Protein AF-A0A0U5BBH6-F1 (afdb_monomer_lite)

Secondary structure (DSSP, 8-state):
------HHHHHHHHHHHHHHHHHTT----HHHHHHHHHHHH-HHHHHHHHHHHHTSHHHHHHHHHHHHHS-TTS-----------

Structure (mmCIF, N/CA/C/O backbone):
data_AF-A0A0U5BBH6-F1
#
_entry.id   AF-A0A0U5BBH6-F1
#
loop_
_atom_site.group_PDB
_atom_site.id
_atom_site.type_symbol
_atom_site.label_atom_id
_atom_site.label_alt_id
_atom_site.label_comp_id
_atom_site.label_asym_id
_atom_site.label_entity_id
_atom_site.label_seq_id
_atom_site.pdbx_PDB_ins_code
_atom_site.Cartn_x
_atom_site.Cartn_y
_atom_site.Cartn_z
_atom_site.occupancy
_atom_site.B_iso_or_equiv
_atom_site.auth_seq_id
_atom_site.auth_comp_id
_atom_site.auth_asym_id
_atom_site.auth_atom_id
_atom_site.pdbx_PDB_model_num
ATOM 1 N N . MET A 1 1 ? 20.704 -8.083 -18.189 1.00 35.22 1 MET A N 1
ATOM 2 C CA . MET A 1 1 ? 19.728 -8.919 -17.459 1.00 35.22 1 MET A CA 1
ATOM 3 C C . MET A 1 1 ? 18.463 -8.101 -17.322 1.00 35.22 1 MET A C 1
ATOM 5 O O . MET A 1 1 ? 18.495 -7.103 -16.619 1.00 35.22 1 MET A O 1
ATOM 9 N N . TYR A 1 2 ? 17.396 -8.450 -18.040 1.00 47.50 2 TYR A N 1
ATOM 10 C CA . TYR A 1 2 ? 16.080 -7.899 -17.729 1.00 47.50 2 TYR A CA 1
ATOM 11 C C . TYR A 1 2 ? 15.618 -8.618 -16.467 1.00 47.50 2 TYR A C 1
ATOM 13 O O . TYR A 1 2 ? 15.445 -9.834 -16.506 1.00 47.50 2 TYR A O 1
ATOM 21 N N . GLN A 1 3 ? 15.504 -7.909 -15.344 1.00 50.81 3 GLN A N 1
ATOM 22 C CA . GLN A 1 3 ? 14.743 -8.448 -14.227 1.00 50.81 3 GLN A CA 1
ATOM 23 C C . GLN A 1 3 ? 13.308 -8.611 -14.731 1.00 50.81 3 GLN A C 1
ATOM 25 O O . GLN A 1 3 ? 12.619 -7.630 -15.018 1.00 50.81 3 GLN A O 1
ATOM 30 N N . THR A 1 4 ? 12.900 -9.857 -14.957 1.00 61.84 4 THR A N 1
ATOM 31 C CA . THR A 1 4 ? 11.491 -10.229 -15.027 1.00 61.84 4 THR A CA 1
ATOM 32 C C . THR A 1 4 ? 10.912 -9.860 -13.677 1.00 61.84 4 THR A C 1
ATOM 34 O O . THR A 1 4 ? 11.184 -10.534 -12.688 1.00 61.84 4 THR A O 1
ATOM 37 N N . ILE A 1 5 ? 10.221 -8.724 -13.630 1.00 67.62 5 ILE A N 1
ATOM 38 C CA . ILE A 1 5 ? 9.480 -8.317 -12.445 1.00 67.62 5 ILE A CA 1
ATOM 39 C C . ILE A 1 5 ? 8.428 -9.390 -12.237 1.00 67.62 5 ILE A C 1
ATOM 41 O O . ILE A 1 5 ? 7.588 -9.625 -13.108 1.00 67.62 5 ILE A O 1
ATOM 45 N N . ASP A 1 6 ? 8.545 -10.083 -11.116 1.00 79.19 6 ASP A N 1
ATOM 46 C CA . ASP A 1 6 ? 7.625 -11.138 -10.755 1.00 79.19 6 ASP A CA 1
ATOM 47 C C . ASP A 1 6 ? 6.355 -10.473 -10.221 1.00 79.19 6 ASP A C 1
ATOM 49 O O . ASP A 1 6 ? 6.299 -10.006 -9.085 1.00 79.19 6 ASP A O 1
ATOM 53 N N . ILE A 1 7 ? 5.370 -10.308 -11.108 1.00 76.56 7 ILE A N 1
ATOM 54 C CA . ILE A 1 7 ? 4.140 -9.563 -10.813 1.00 76.56 7 ILE A CA 1
ATOM 55 C C . ILE A 1 7 ? 3.402 -10.207 -9.638 1.00 76.56 7 ILE A C 1
ATOM 57 O O . ILE A 1 7 ? 2.769 -9.493 -8.864 1.00 76.56 7 ILE A O 1
ATOM 61 N N . ASP A 1 8 ? 3.484 -11.529 -9.483 1.00 79.31 8 ASP A N 1
ATOM 62 C CA . ASP A 1 8 ? 2.871 -12.222 -8.353 1.00 79.31 8 ASP A CA 1
ATOM 63 C C . ASP A 1 8 ? 3.577 -11.866 -7.041 1.00 79.31 8 ASP A C 1
ATOM 65 O O . ASP A 1 8 ? 2.900 -11.449 -6.105 1.00 79.31 8 ASP A O 1
ATOM 69 N N . ALA A 1 9 ? 4.914 -11.856 -7.008 1.00 82.62 9 ALA A N 1
ATOM 70 C CA . ALA A 1 9 ? 5.657 -11.420 -5.822 1.00 82.62 9 ALA A CA 1
ATOM 71 C C . ALA A 1 9 ? 5.386 -9.947 -5.452 1.00 82.62 9 ALA A C 1
ATOM 73 O O . ALA A 1 9 ? 5.258 -9.611 -4.273 1.00 82.62 9 ALA 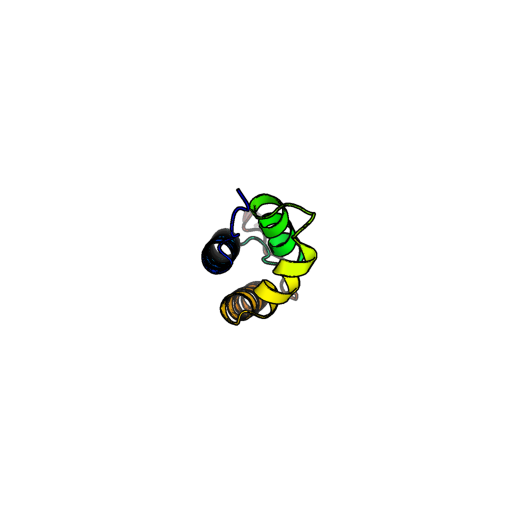A O 1
ATOM 74 N N . VAL A 1 10 ? 5.267 -9.060 -6.450 1.00 82.00 10 VAL A N 1
ATOM 75 C CA . VAL A 1 10 ? 4.893 -7.654 -6.217 1.00 82.00 10 VAL A CA 1
ATOM 76 C C . VAL A 1 10 ? 3.462 -7.569 -5.686 1.00 82.00 10 VAL A C 1
ATOM 78 O O . VAL A 1 10 ? 3.215 -6.864 -4.715 1.00 82.00 10 VAL A O 1
ATOM 81 N N . THR A 1 11 ? 2.524 -8.322 -6.265 1.00 82.62 11 THR A N 1
ATOM 82 C CA . THR A 1 11 ? 1.123 -8.343 -5.812 1.00 82.62 11 THR A CA 1
ATOM 83 C C . THR A 1 11 ? 1.017 -8.825 -4.363 1.00 82.62 11 THR A C 1
ATOM 85 O O . THR A 1 11 ? 0.296 -8.211 -3.580 1.00 82.62 11 THR A O 1
ATOM 88 N N . GLU A 1 12 ? 1.750 -9.876 -3.984 1.00 84.62 12 GLU A N 1
ATOM 89 C CA . GLU A 1 12 ? 1.784 -10.385 -2.607 1.00 84.62 12 GLU A CA 1
ATOM 90 C C . GLU A 1 12 ? 2.320 -9.340 -1.626 1.00 84.62 12 GLU A C 1
ATOM 92 O O . GLU A 1 12 ? 1.698 -9.100 -0.595 1.00 84.62 12 GLU A O 1
ATOM 97 N N . LYS A 1 13 ? 3.422 -8.658 -1.960 1.00 84.69 13 LYS A N 1
ATOM 98 C CA . LYS A 1 13 ? 3.966 -7.581 -1.119 1.00 84.69 13 LYS A CA 1
ATOM 99 C C . LYS A 1 13 ? 3.015 -6.402 -0.970 1.00 84.69 13 LYS A C 1
ATOM 101 O O . LYS A 1 13 ? 2.878 -5.863 0.126 1.00 84.69 13 LYS A O 1
ATOM 106 N N . VAL A 1 14 ? 2.379 -5.987 -2.065 1.00 83.44 14 VAL A N 1
ATOM 107 C CA . VAL A 1 14 ? 1.391 -4.904 -2.039 1.00 83.44 14 VAL A CA 1
ATOM 108 C C . VAL A 1 14 ? 0.234 -5.311 -1.129 1.00 83.44 14 VAL A C 1
ATOM 110 O O . VAL A 1 14 ? -0.118 -4.551 -0.234 1.00 83.44 14 VAL A O 1
ATOM 113 N N . ALA A 1 15 ? -0.304 -6.522 -1.285 1.00 83.06 15 ALA A N 1
ATOM 114 C CA . ALA A 1 15 ? -1.376 -7.029 -0.434 1.00 83.06 15 ALA A CA 1
ATOM 115 C C . ALA A 1 15 ? -0.962 -7.107 1.049 1.00 83.06 15 ALA A C 1
ATOM 117 O O . ALA A 1 15 ? -1.709 -6.637 1.905 1.00 83.06 15 ALA A O 1
ATOM 118 N N . ASP A 1 16 ? 0.233 -7.622 1.359 1.00 86.06 16 ASP A N 1
ATOM 119 C CA . ASP A 1 16 ? 0.779 -7.685 2.726 1.00 86.06 16 ASP A CA 1
ATOM 120 C C . ASP A 1 16 ? 0.908 -6.288 3.349 1.00 86.06 16 ASP A C 1
ATOM 122 O O . ASP A 1 16 ? 0.491 -6.054 4.483 1.00 86.06 16 ASP A O 1
ATOM 126 N N . PHE A 1 17 ? 1.380 -5.314 2.571 1.00 84.62 17 PHE A N 1
ATOM 127 C CA . PHE A 1 17 ? 1.472 -3.924 2.998 1.00 84.62 17 PHE A CA 1
ATOM 128 C C . PHE A 1 17 ? 0.101 -3.295 3.268 1.00 84.62 17 PHE A C 1
ATOM 130 O O . PHE A 1 17 ? -0.069 -2.607 4.279 1.00 84.62 17 PHE A O 1
ATOM 137 N N . LEU A 1 18 ? -0.885 -3.517 2.392 1.00 81.81 18 LEU A N 1
ATOM 138 C CA . LEU A 1 18 ? -2.249 -3.025 2.603 1.00 81.81 18 LEU A CA 1
ATOM 139 C C . LEU A 1 18 ? -2.879 -3.670 3.849 1.00 81.81 18 LEU A C 1
ATOM 141 O O . LEU A 1 18 ? -3.448 -2.957 4.675 1.00 81.81 18 LEU A O 1
ATOM 145 N N . MET A 1 19 ? -2.703 -4.981 4.038 1.00 81.88 19 MET A N 1
ATOM 146 C CA . MET A 1 19 ? -3.158 -5.700 5.233 1.00 81.88 19 MET A CA 1
ATOM 147 C C . MET A 1 19 ? -2.482 -5.181 6.508 1.00 81.88 19 MET A C 1
ATOM 149 O O . MET A 1 19 ? -3.153 -4.938 7.509 1.00 81.88 19 MET A O 1
ATOM 153 N N . GLN A 1 20 ? -1.171 -4.928 6.478 1.00 83.94 20 GLN A N 1
ATOM 154 C CA . GLN A 1 20 ? -0.444 -4.356 7.613 1.00 83.94 20 GLN A CA 1
ATOM 155 C C . GLN A 1 20 ? -0.945 -2.948 7.956 1.00 83.94 20 GLN A C 1
ATOM 157 O O . GLN A 1 20 ? -1.082 -2.604 9.129 1.00 83.94 20 GLN A O 1
ATOM 162 N N . ARG A 1 21 ? -1.251 -2.116 6.953 1.00 81.12 21 ARG A N 1
ATOM 163 C CA . ARG A 1 21 ? -1.863 -0.799 7.191 1.00 81.12 21 ARG A CA 1
ATOM 164 C C . ARG A 1 21 ? -3.237 -0.923 7.830 1.00 81.12 21 ARG A C 1
ATOM 166 O O . ARG A 1 21 ? -3.521 -0.181 8.765 1.00 81.12 21 ARG A O 1
ATOM 173 N N . GLN A 1 22 ? -4.048 -1.861 7.356 1.00 76.62 22 GLN A N 1
ATOM 174 C CA . GLN A 1 22 ? -5.360 -2.129 7.923 1.00 76.62 22 GLN A CA 1
ATOM 175 C C . GLN A 1 22 ? -5.263 -2.570 9.393 1.00 76.62 22 GLN A C 1
ATOM 177 O O . GLN A 1 22 ? -5.997 -2.043 10.227 1.00 76.62 22 GLN A O 1
ATOM 182 N N . ASP A 1 23 ? -4.327 -3.464 9.729 1.00 80.75 23 ASP A N 1
ATOM 183 C CA . ASP A 1 23 ? -4.079 -3.919 11.108 1.00 80.75 23 ASP A CA 1
ATOM 184 C C . ASP A 1 23 ? -3.638 -2.765 12.027 1.00 80.75 23 ASP A C 1
ATOM 186 O O . ASP A 1 23 ? -4.101 -2.629 13.160 1.00 80.75 23 ASP A O 1
ATOM 190 N N . LEU A 1 24 ? -2.827 -1.846 11.495 1.00 79.88 24 LEU A N 1
ATOM 191 C CA . LEU A 1 24 ? -2.416 -0.616 12.178 1.00 79.88 24 LEU A CA 1
ATOM 192 C C . LEU A 1 24 ? -3.528 0.447 12.270 1.00 79.88 24 LEU A C 1
ATOM 194 O O . LEU A 1 24 ? -3.297 1.518 12.838 1.00 79.88 24 LEU A O 1
ATOM 198 N N . GLY A 1 25 ? -4.713 0.195 11.705 1.00 74.56 25 GLY A N 1
ATOM 199 C CA . GLY A 1 25 ? -5.802 1.170 11.628 1.00 74.56 25 GLY A CA 1
ATOM 200 C C . GLY A 1 25 ? -5.447 2.395 10.782 1.00 74.56 25 GLY A C 1
ATOM 201 O O . GLY A 1 25 ? -5.958 3.488 11.026 1.00 74.56 25 GLY A O 1
ATOM 202 N N . LEU A 1 26 ? -4.532 2.242 9.824 1.00 77.06 26 LEU A N 1
ATOM 203 C CA . LEU A 1 26 ? -4.181 3.269 8.852 1.00 77.06 26 LEU A CA 1
ATOM 204 C C . LEU A 1 26 ? -5.092 3.151 7.625 1.00 77.06 26 LEU A C 1
ATOM 206 O O . LEU A 1 26 ? -5.446 2.041 7.227 1.00 77.06 26 LEU A O 1
ATOM 210 N N . PRO A 1 27 ? -5.442 4.279 6.985 1.00 70.31 27 PRO A N 1
ATOM 211 C CA . PRO A 1 27 ? -6.235 4.245 5.769 1.00 70.31 27 PRO A CA 1
ATOM 212 C C . PRO A 1 27 ? -5.466 3.512 4.665 1.00 70.31 27 PRO A C 1
ATOM 214 O O . PRO A 1 27 ? -4.304 3.821 4.375 1.00 70.31 27 PRO A O 1
ATOM 217 N N . VAL A 1 28 ? -6.141 2.535 4.067 1.00 77.25 28 VAL A N 1
ATOM 218 C CA . VAL A 1 28 ? -5.702 1.828 2.867 1.00 77.25 28 VAL A CA 1
ATOM 219 C C . VAL A 1 28 ? -6.405 2.500 1.699 1.00 77.25 28 VAL A C 1
ATOM 221 O O . VAL A 1 28 ? -7.620 2.402 1.554 1.00 77.25 28 VAL A O 1
ATOM 224 N N . ASN A 1 29 ? -5.652 3.263 0.920 1.00 76.69 29 ASN A N 1
ATOM 225 C CA . ASN A 1 29 ? -6.165 4.022 -0.208 1.00 76.69 29 ASN A CA 1
ATOM 226 C C . ASN A 1 29 ? -5.281 3.828 -1.439 1.00 76.69 29 ASN A C 1
ATOM 228 O O . ASN A 1 29 ? -4.190 3.262 -1.377 1.00 76.69 29 ASN A O 1
ATOM 232 N N . GLU A 1 30 ? -5.787 4.336 -2.553 1.00 77.50 30 GLU A N 1
ATOM 233 C CA . GLU A 1 30 ? -5.153 4.283 -3.862 1.00 77.50 30 GLU A CA 1
ATOM 234 C C . GLU A 1 30 ? -3.710 4.824 -3.844 1.00 77.50 30 GLU A C 1
ATOM 236 O O . GLU A 1 30 ? -2.777 4.179 -4.317 1.00 77.50 30 GLU A O 1
ATOM 241 N N . GLU A 1 31 ? -3.500 5.934 -3.135 1.00 80.56 31 GLU A N 1
ATOM 242 C CA . GLU A 1 31 ? -2.186 6.553 -2.937 1.00 80.56 31 GLU A CA 1
ATOM 243 C C . GLU A 1 31 ? -1.202 5.637 -2.181 1.00 80.56 31 GLU A C 1
ATOM 245 O O . GLU A 1 31 ? -0.013 5.582 -2.500 1.00 80.56 31 GLU A O 1
ATOM 250 N N . ALA A 1 32 ? -1.675 4.877 -1.184 1.00 81.44 32 ALA A N 1
ATOM 251 C CA . ALA A 1 32 ? -0.832 3.926 -0.463 1.00 81.44 32 ALA A CA 1
ATOM 252 C C . ALA A 1 32 ? -0.376 2.773 -1.363 1.00 81.44 32 ALA A C 1
ATOM 254 O O . ALA A 1 32 ? 0.762 2.322 -1.217 1.00 81.44 32 ALA A O 1
ATOM 255 N N . LEU A 1 33 ? -1.242 2.329 -2.280 1.00 81.19 33 LEU A N 1
ATOM 256 C CA . LEU A 1 33 ? -0.938 1.304 -3.272 1.00 81.19 33 LEU A CA 1
ATOM 257 C C . LEU A 1 33 ? 0.080 1.812 -4.302 1.00 81.19 33 LEU A C 1
ATOM 259 O O . LEU A 1 33 ? 1.105 1.167 -4.506 1.00 81.19 33 LEU A O 1
ATOM 263 N N . GLU A 1 34 ? -0.149 2.988 -4.886 1.00 84.00 34 GLU A N 1
ATOM 264 C CA . GLU A 1 34 ? 0.779 3.612 -5.839 1.00 84.00 34 GLU A CA 1
ATOM 265 C C . GLU A 1 34 ? 2.171 3.809 -5.223 1.00 84.00 34 GLU A C 1
ATOM 267 O O . GLU A 1 34 ? 3.192 3.538 -5.860 1.00 84.00 34 GLU A O 1
ATOM 272 N N . ARG A 1 35 ? 2.233 4.205 -3.946 1.00 83.44 35 ARG A N 1
ATOM 273 C CA . ARG A 1 35 ? 3.502 4.431 -3.249 1.00 83.44 35 ARG A CA 1
ATOM 274 C C . ARG A 1 35 ? 4.311 3.151 -3.054 1.00 83.44 35 ARG A C 1
ATOM 276 O O . ARG A 1 35 ? 5.518 3.177 -3.277 1.00 83.44 35 ARG A O 1
ATOM 283 N N . ILE A 1 36 ? 3.680 2.051 -2.628 1.00 84.31 36 ILE A N 1
ATOM 284 C CA . ILE A 1 36 ? 4.387 0.769 -2.450 1.00 84.31 36 ILE A CA 1
ATOM 285 C C . ILE A 1 36 ? 4.780 0.159 -3.799 1.00 84.31 36 ILE A C 1
ATOM 287 O O . ILE A 1 36 ? 5.876 -0.372 -3.936 1.00 84.31 36 ILE A O 1
ATOM 291 N N . LEU A 1 37 ? 3.932 0.307 -4.819 1.00 83.38 37 LEU A N 1
ATOM 292 C CA . LEU A 1 37 ? 4.259 -0.073 -6.189 1.00 83.38 37 LEU A CA 1
ATOM 293 C C . LEU A 1 37 ? 5.472 0.717 -6.699 1.00 83.38 37 LEU A C 1
ATOM 295 O O . LEU A 1 37 ? 6.412 0.123 -7.213 1.00 83.38 37 LEU A O 1
ATOM 299 N N . THR A 1 38 ? 5.498 2.037 -6.506 1.00 85.69 38 THR A N 1
ATOM 300 C CA . THR A 1 38 ? 6.624 2.889 -6.921 1.00 85.69 38 THR A CA 1
ATOM 301 C C . THR A 1 38 ? 7.928 2.480 -6.233 1.00 85.69 38 THR A C 1
ATOM 303 O O . THR A 1 38 ? 8.972 2.465 -6.881 1.00 85.69 38 THR A O 1
ATOM 306 N N . ASP A 1 39 ? 7.875 2.136 -4.945 1.00 84.00 39 ASP A N 1
ATOM 307 C CA . ASP A 1 39 ? 9.039 1.688 -4.168 1.00 84.00 39 ASP A CA 1
ATOM 308 C C . ASP A 1 39 ? 9.578 0.330 -4.659 1.00 84.00 39 ASP A C 1
ATOM 310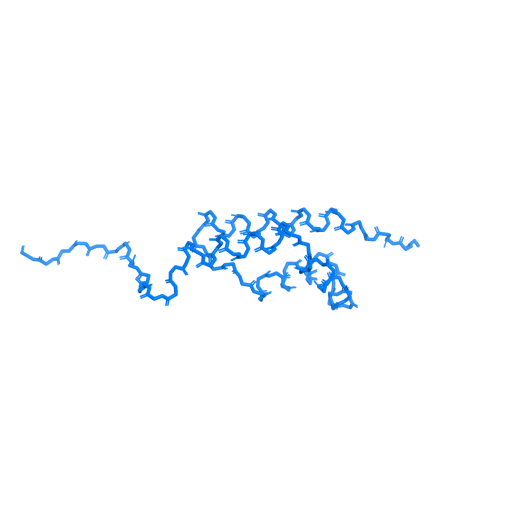 O O . ASP A 1 39 ? 10.789 0.141 -4.764 1.00 84.00 39 ASP A O 1
ATOM 314 N N . GLU A 1 40 ? 8.688 -0.592 -5.040 1.00 80.62 40 GLU A N 1
ATOM 315 C CA . GLU A 1 40 ? 9.057 -1.948 -5.468 1.00 80.62 40 GLU A CA 1
ATOM 316 C C . GLU A 1 40 ? 9.469 -2.050 -6.944 1.00 80.62 40 GLU A C 1
ATOM 318 O O . GLU A 1 40 ? 10.429 -2.751 -7.272 1.00 80.62 40 GLU A O 1
ATOM 323 N N . VAL A 1 41 ? 8.745 -1.391 -7.854 1.00 79.75 41 VAL A N 1
ATOM 324 C CA . VAL A 1 41 ? 8.941 -1.540 -9.310 1.00 79.75 41 VAL A CA 1
ATOM 325 C C . VAL A 1 41 ? 9.561 -0.315 -9.979 1.00 79.75 41 VAL A C 1
ATOM 327 O O . VAL A 1 41 ? 9.988 -0.399 -11.134 1.00 79.75 41 VAL A O 1
ATOM 330 N N . GLY A 1 42 ? 9.656 0.801 -9.254 1.00 80.44 42 GLY A N 1
ATOM 331 C CA . GLY A 1 42 ? 10.090 2.092 -9.777 1.00 80.44 42 GLY A CA 1
ATOM 332 C C . GLY A 1 42 ? 8.977 2.833 -10.524 1.00 80.44 42 GLY A C 1
ATOM 333 O O . GLY A 1 42 ? 8.112 2.224 -11.155 1.00 80.44 42 GLY A O 1
ATOM 334 N N . ALA A 1 43 ? 9.035 4.168 -10.493 1.00 79.75 43 ALA A N 1
ATOM 335 C CA . ALA A 1 43 ? 8.044 5.043 -11.128 1.00 79.75 43 ALA A CA 1
ATOM 336 C C . ALA A 1 43 ? 7.844 4.743 -12.627 1.00 79.75 43 ALA A C 1
ATOM 338 O O . ALA A 1 43 ? 6.722 4.775 -13.113 1.00 79.75 43 ALA A O 1
ATOM 339 N N . ASP A 1 44 ? 8.906 4.363 -13.348 1.00 79.62 44 ASP A N 1
ATOM 340 C CA . ASP A 1 44 ? 8.846 4.051 -14.785 1.00 79.62 44 ASP A CA 1
ATOM 341 C C . ASP A 1 44 ? 7.943 2.859 -15.143 1.00 79.62 44 ASP A C 1
ATOM 343 O O . ASP A 1 44 ? 7.507 2.743 -16.287 1.00 79.62 44 ASP A O 1
ATOM 347 N N . ARG A 1 45 ? 7.692 1.941 -14.202 1.00 77.19 45 ARG A N 1
ATOM 348 C CA . ARG A 1 45 ? 6.839 0.759 -14.422 1.00 77.19 45 ARG A CA 1
ATOM 349 C C . ARG A 1 45 ? 5.601 0.740 -13.545 1.00 77.19 45 ARG A C 1
ATOM 351 O O . ARG A 1 45 ? 4.840 -0.227 -13.608 1.00 77.19 45 ARG A O 1
ATOM 358 N N . VAL A 1 46 ? 5.415 1.787 -12.741 1.00 82.88 46 VAL A N 1
ATOM 359 C CA . VAL A 1 46 ? 4.293 1.877 -11.821 1.00 82.88 46 VAL A CA 1
ATOM 360 C C . VAL A 1 46 ? 2.996 1.917 -12.606 1.00 82.88 46 VAL A C 1
ATOM 362 O O . VAL A 1 46 ? 2.196 1.026 -12.400 1.00 82.88 46 VAL A O 1
ATOM 365 N N . ASP A 1 47 ? 2.844 2.811 -13.586 1.00 81.25 47 ASP A N 1
ATOM 366 C CA .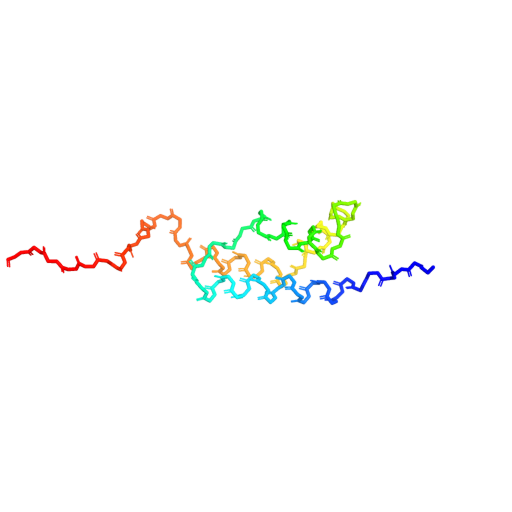 ASP A 1 47 ? 1.621 2.945 -14.388 1.00 81.25 47 ASP A CA 1
ATOM 367 C C . ASP A 1 47 ? 1.191 1.625 -15.045 1.00 81.25 47 ASP A C 1
ATOM 369 O O . ASP A 1 47 ? 0.029 1.233 -14.980 1.00 81.25 47 ASP A O 1
ATOM 373 N N . GLU A 1 48 ? 2.137 0.890 -15.640 1.00 80.62 48 GLU A N 1
ATOM 374 C CA . GLU A 1 48 ? 1.830 -0.366 -16.338 1.00 80.62 48 GLU A CA 1
ATOM 375 C C . GLU A 1 48 ? 1.378 -1.470 -15.370 1.00 80.62 48 GLU A C 1
ATOM 377 O O . GLU A 1 48 ? 0.473 -2.256 -15.667 1.00 80.62 48 GLU A O 1
ATOM 382 N N . LEU A 1 49 ? 2.030 -1.559 -14.210 1.00 81.75 49 LEU A N 1
ATOM 383 C CA . LEU A 1 49 ? 1.732 -2.585 -13.214 1.00 81.75 49 LEU A CA 1
ATOM 384 C C . LEU A 1 49 ? 0.583 -2.187 -12.299 1.00 81.75 49 LEU A C 1
ATOM 386 O O . LEU A 1 49 ? -0.103 -3.066 -11.786 1.00 81.75 49 LEU A O 1
ATOM 390 N N . TYR A 1 50 ? 0.345 -0.895 -12.137 1.00 83.38 50 TYR A N 1
ATOM 391 C CA . TYR A 1 50 ? -0.691 -0.325 -11.305 1.00 83.38 50 TYR A CA 1
ATOM 392 C C . TYR A 1 50 ? -2.062 -0.805 -11.765 1.00 83.38 50 TYR A C 1
ATOM 394 O O . TYR A 1 50 ? -2.741 -1.470 -10.992 1.00 83.38 50 TYR A O 1
ATOM 402 N N . ASP A 1 51 ? -2.416 -0.614 -13.039 1.00 83.69 51 ASP A N 1
ATOM 403 C CA . ASP A 1 51 ? -3.691 -1.090 -13.597 1.00 83.69 51 ASP A CA 1
ATOM 404 C C . ASP A 1 51 ? -3.865 -2.606 -13.412 1.00 83.69 51 ASP A C 1
ATOM 406 O O . ASP A 1 51 ? -4.929 -3.115 -13.048 1.00 83.69 51 ASP A O 1
ATOM 410 N N . ARG A 1 52 ? -2.778 -3.358 -13.615 1.00 83.50 52 ARG A N 1
ATOM 411 C CA . ARG A 1 52 ? -2.794 -4.819 -13.539 1.00 83.50 52 ARG A CA 1
ATOM 412 C C . ARG A 1 52 ? -2.915 -5.343 -12.110 1.00 83.50 52 ARG A C 1
ATOM 414 O O . ARG A 1 52 ? -3.537 -6.386 -11.910 1.00 83.50 52 ARG A O 1
ATOM 421 N N . ILE A 1 53 ? -2.303 -4.666 -11.141 1.00 82.38 53 ILE A N 1
ATOM 422 C CA . ILE A 1 53 ? -2.377 -5.008 -9.718 1.00 82.38 53 ILE A CA 1
ATOM 423 C C . ILE A 1 53 ? -3.698 -4.511 -9.126 1.00 82.38 53 ILE A C 1
ATOM 425 O O . ILE A 1 53 ? -4.338 -5.253 -8.389 1.00 82.38 53 ILE A O 1
ATOM 429 N N . TRP A 1 54 ? -4.166 -3.328 -9.516 1.00 80.88 54 TRP A N 1
ATOM 430 C CA . TRP A 1 54 ? -5.458 -2.771 -9.117 1.00 80.88 54 TRP A CA 1
ATOM 431 C C . TRP A 1 54 ? -6.638 -3.646 -9.544 1.00 80.88 54 TRP A C 1
ATOM 433 O O . TRP A 1 54 ? -7.581 -3.850 -8.783 1.00 80.88 54 TRP A O 1
ATOM 443 N N . ALA A 1 55 ? -6.571 -4.223 -10.745 1.00 81.88 55 ALA A N 1
ATOM 444 C CA . ALA A 1 55 ? -7.585 -5.149 -11.238 1.00 81.88 55 ALA A CA 1
ATOM 445 C C . ALA A 1 55 ? -7.556 -6.528 -10.547 1.00 81.88 55 ALA A C 1
ATOM 447 O O . ALA A 1 55 ? -8.406 -7.375 -10.838 1.00 81.88 55 ALA A O 1
ATOM 448 N N . ARG A 1 56 ? -6.583 -6.808 -9.663 1.00 82.06 56 ARG A N 1
ATOM 449 C CA . ARG A 1 56 ? -6.533 -8.085 -8.941 1.00 82.06 56 ARG A CA 1
ATOM 450 C C . ARG A 1 56 ? -7.615 -8.103 -7.853 1.00 82.06 56 ARG A C 1
ATOM 452 O O . ARG A 1 56 ? -7.672 -7.176 -7.045 1.00 82.06 56 ARG A O 1
ATOM 459 N N . PRO A 1 57 ? -8.387 -9.199 -7.738 1.00 78.06 57 PRO A N 1
ATOM 460 C CA . PRO A 1 57 ? -9.458 -9.302 -6.749 1.00 78.06 57 PRO A CA 1
ATOM 461 C C . PRO A 1 57 ? -8.939 -9.132 -5.317 1.00 78.06 57 PRO A C 1
ATOM 463 O O . PRO A 1 57 ? -9.528 -8.385 -4.559 1.00 78.06 57 PRO A O 1
ATOM 466 N N . VAL A 1 58 ? -7.767 -9.688 -4.977 1.00 79.31 58 VAL A N 1
ATOM 467 C CA . VAL A 1 58 ? -7.174 -9.552 -3.630 1.00 79.31 58 VAL A CA 1
ATOM 468 C C . VAL A 1 58 ? -6.955 -8.097 -3.197 1.00 79.31 58 VAL A C 1
ATOM 470 O O . VAL A 1 58 ? -7.128 -7.767 -2.027 1.00 79.31 58 VAL A O 1
ATOM 473 N N . ILE A 1 59 ? -6.597 -7.216 -4.132 1.00 79.88 59 ILE A N 1
ATOM 474 C CA . ILE A 1 59 ? -6.384 -5.794 -3.856 1.00 79.88 59 ILE A CA 1
ATOM 475 C C . ILE A 1 59 ? -7.726 -5.087 -3.684 1.00 79.88 59 ILE A C 1
ATOM 477 O O . ILE A 1 59 ? -7.888 -4.327 -2.731 1.00 79.88 59 ILE A O 1
ATOM 481 N N . GLN A 1 60 ? -8.697 -5.381 -4.553 1.00 79.81 60 GLN A N 1
ATOM 482 C CA . GLN A 1 60 ? -10.046 -4.826 -4.442 1.00 79.81 60 GLN A CA 1
ATOM 483 C C . GLN A 1 60 ? -10.747 -5.271 -3.158 1.00 79.81 60 GLN A C 1
ATOM 485 O O . GLN A 1 60 ? -11.272 -4.420 -2.451 1.00 79.81 60 GLN A O 1
ATOM 490 N N . ASP A 1 61 ? -10.674 -6.557 -2.804 1.00 79.75 61 ASP A N 1
ATOM 491 C CA . ASP A 1 61 ? -11.183 -7.094 -1.540 1.00 79.75 61 ASP A CA 1
ATOM 492 C C . ASP A 1 61 ? -10.531 -6.383 -0.347 1.00 79.75 61 ASP A C 1
ATOM 494 O O . ASP A 1 61 ? -11.217 -5.945 0.571 1.00 79.75 61 ASP A O 1
ATOM 498 N N . THR A 1 62 ? -9.207 -6.194 -0.364 1.00 74.69 62 THR A N 1
ATOM 499 C CA . THR A 1 62 ? -8.507 -5.513 0.740 1.00 74.69 62 THR A CA 1
ATOM 500 C C . THR A 1 62 ? -8.931 -4.045 0.860 1.00 74.69 62 THR A C 1
ATOM 502 O O . THR A 1 62 ? -9.123 -3.551 1.969 1.00 74.69 62 THR A O 1
ATOM 505 N N . LEU A 1 63 ? -9.120 -3.345 -0.261 1.00 72.44 63 LEU A N 1
ATOM 506 C CA . LEU A 1 63 ? -9.601 -1.960 -0.284 1.00 72.44 63 LEU A CA 1
ATOM 507 C C . LEU A 1 63 ? -11.066 -1.844 0.141 1.00 72.44 63 LEU A C 1
ATOM 509 O O . LEU A 1 63 ? -11.408 -0.925 0.879 1.00 72.44 63 LEU A O 1
ATOM 513 N N . GLU A 1 64 ? -11.925 -2.769 -0.285 1.00 73.94 64 GLU A N 1
ATOM 514 C CA . GLU A 1 64 ? -13.336 -2.807 0.096 1.00 73.94 64 GLU A CA 1
ATOM 515 C C . GLU A 1 64 ? -13.483 -3.099 1.592 1.00 73.94 64 GLU A C 1
ATOM 517 O O . GLU A 1 64 ? -14.185 -2.376 2.298 1.00 73.94 64 GLU A O 1
ATOM 522 N N . VAL A 1 65 ? -12.750 -4.085 2.115 1.00 70.38 65 VAL A N 1
ATOM 523 C CA . VAL A 1 65 ? -12.722 -4.382 3.551 1.00 70.38 65 VAL A CA 1
ATOM 524 C C . VAL A 1 65 ? -12.155 -3.192 4.326 1.00 70.38 65 VAL A C 1
ATOM 526 O O . VAL A 1 65 ? -12.724 -2.804 5.348 1.00 70.38 65 VAL A O 1
ATOM 529 N N . ALA A 1 66 ? -11.084 -2.561 3.840 1.00 66.31 66 ALA A N 1
ATOM 530 C CA . ALA A 1 66 ? -10.538 -1.366 4.467 1.00 66.31 66 ALA A CA 1
ATOM 531 C C . ALA A 1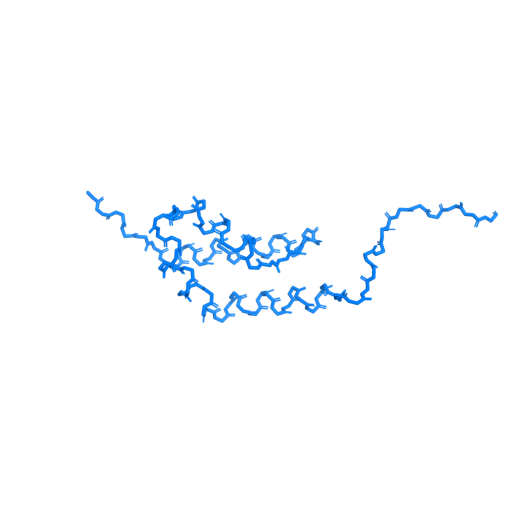 66 ? -11.549 -0.208 4.477 1.00 66.31 66 ALA A C 1
ATOM 533 O O . ALA A 1 66 ? -11.721 0.430 5.516 1.00 66.31 66 ALA A O 1
ATOM 534 N N . ALA A 1 67 ? -12.275 0.016 3.380 1.00 64.38 67 ALA A N 1
ATOM 535 C CA . ALA A 1 67 ? -13.343 1.008 3.287 1.00 64.38 67 ALA A CA 1
ATOM 536 C C . ALA A 1 67 ? -14.537 0.679 4.199 1.00 64.38 67 ALA A C 1
ATOM 538 O O . ALA A 1 67 ? -15.157 1.585 4.742 1.00 64.38 67 ALA A O 1
ATOM 539 N N . MET A 1 68 ? -14.843 -0.600 4.429 1.00 61.06 68 MET A N 1
ATOM 540 C CA . MET A 1 68 ? -15.856 -1.014 5.407 1.00 61.06 68 MET A CA 1
ATOM 541 C C . MET A 1 68 ? -15.381 -0.834 6.856 1.00 61.06 68 MET A C 1
ATOM 543 O O . MET A 1 68 ? -16.191 -0.555 7.738 1.00 61.06 68 MET A O 1
ATOM 547 N N . THR A 1 69 ? -14.079 -0.986 7.127 1.00 56.62 69 THR A N 1
ATOM 548 C CA . THR A 1 69 ? -13.507 -0.727 8.462 1.00 56.62 69 THR A CA 1
ATOM 549 C C . THR A 1 69 ? -13.334 0.762 8.758 1.00 56.62 69 THR A C 1
ATOM 551 O O . THR A 1 69 ? -13.489 1.185 9.905 1.00 56.62 69 THR A O 1
ATOM 554 N N . PHE A 1 70 ? -13.062 1.564 7.731 1.00 51.19 70 PHE A N 1
ATOM 555 C CA . PHE A 1 70 ? -13.082 3.017 7.779 1.00 51.19 70 PHE A CA 1
ATOM 556 C C . PHE A 1 70 ? -14.458 3.509 7.333 1.00 51.19 70 PHE A C 1
ATOM 558 O O . PHE A 1 70 ? -14.629 3.979 6.214 1.00 51.19 70 PHE A O 1
ATOM 565 N N . ASP A 1 71 ? -15.434 3.436 8.242 1.00 47.66 71 ASP A N 1
ATOM 566 C CA . ASP A 1 71 ? -16.648 4.258 8.183 1.00 47.66 71 ASP A CA 1
ATOM 567 C C . ASP A 1 71 ? -16.217 5.715 7.886 1.00 47.66 71 ASP A C 1
ATOM 569 O O . ASP A 1 71 ? -15.812 6.450 8.789 1.00 47.66 71 ASP A O 1
ATOM 573 N N . LEU A 1 72 ? -16.273 6.143 6.620 1.00 47.62 72 LEU A N 1
ATOM 574 C CA . LEU A 1 72 ? -15.962 7.517 6.193 1.00 47.62 72 LEU A CA 1
ATOM 575 C C . LEU A 1 72 ? -16.911 8.549 6.837 1.00 47.62 72 LEU A C 1
ATOM 577 O O . LEU A 1 72 ? -16.663 9.749 6.752 1.00 47.62 72 LEU A O 1
ATOM 581 N N . ASP A 1 73 ? -17.963 8.076 7.512 1.00 44.12 73 ASP A N 1
ATOM 582 C CA . ASP A 1 73 ? -18.949 8.872 8.240 1.00 44.12 73 ASP A CA 1
ATOM 583 C C . ASP A 1 73 ? -18.753 8.862 9.770 1.00 44.12 73 ASP A C 1
ATOM 585 O O . ASP A 1 73 ? -19.395 9.634 10.484 1.00 44.12 73 ASP A O 1
ATOM 589 N N . LYS A 1 74 ? -17.842 8.041 10.320 1.00 42.53 74 LYS A N 1
ATOM 590 C CA . LYS A 1 74 ? -17.518 8.127 11.749 1.00 42.53 74 LYS A CA 1
ATOM 591 C C . LYS A 1 74 ? -16.284 8.992 11.952 1.00 42.53 74 LYS A C 1
ATOM 593 O O . LYS A 1 74 ? -15.203 8.625 11.491 1.00 42.53 74 LYS A O 1
ATOM 598 N N . PRO A 1 75 ? -16.386 10.110 12.702 1.00 41.75 75 PRO A N 1
ATOM 599 C CA . PRO A 1 75 ? -15.189 10.800 13.145 1.00 41.75 75 PRO A CA 1
ATOM 600 C C . PRO A 1 75 ? -14.343 9.776 13.894 1.00 41.75 75 PRO A C 1
ATOM 602 O O . PRO A 1 75 ? -14.841 9.144 14.828 1.00 41.75 75 PRO A O 1
ATOM 605 N N . VAL A 1 76 ? -13.092 9.600 13.457 1.00 45.16 76 VAL A N 1
ATOM 606 C CA . VAL A 1 76 ? -12.069 8.821 14.158 1.00 45.16 76 VAL A CA 1
ATOM 607 C C . VAL A 1 76 ? -12.149 9.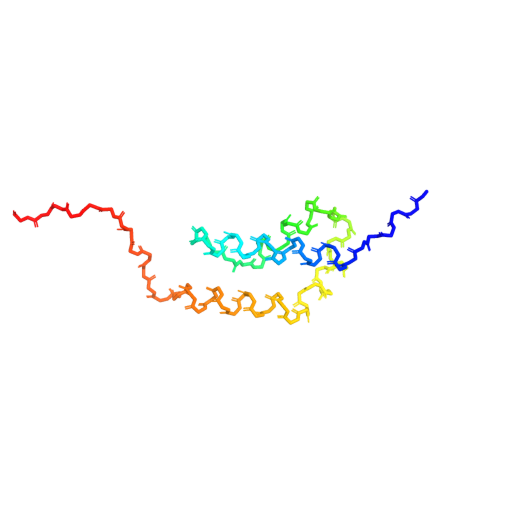217 15.624 1.00 45.16 76 VAL A C 1
ATOM 609 O O . VAL A 1 76 ? -11.718 10.307 16.014 1.00 45.16 76 VAL A O 1
ATOM 612 N N . VAL A 1 77 ? -12.776 8.368 16.438 1.00 44.03 77 VAL A N 1
ATOM 613 C CA . VAL A 1 77 ? -12.860 8.602 17.868 1.00 44.03 77 VAL A CA 1
ATOM 614 C C . VAL A 1 77 ? -11.441 8.381 18.342 1.00 44.03 77 VAL A C 1
ATOM 616 O O . VAL A 1 77 ? -10.996 7.250 18.516 1.00 44.03 77 VAL A O 1
ATOM 619 N N . ARG A 1 78 ? -10.698 9.481 18.485 1.00 39.16 78 ARG A N 1
ATOM 620 C CA . ARG A 1 78 ? -9.452 9.505 19.236 1.00 39.16 78 ARG A CA 1
ATOM 621 C C . ARG A 1 78 ? -9.757 8.850 20.578 1.00 39.16 78 ARG A C 1
ATOM 623 O O . ARG A 1 78 ? -10.383 9.463 21.442 1.00 39.16 78 ARG A O 1
ATOM 630 N N . CYS A 1 79 ? -9.312 7.610 20.754 1.00 43.50 79 CYS A N 1
ATOM 631 C CA . CYS A 1 79 ? -9.122 7.002 22.060 1.00 43.50 79 CYS A CA 1
ATOM 632 C C . CYS A 1 79 ? -8.064 7.835 22.793 1.00 43.50 79 CYS A C 1
ATOM 634 O O . CYS A 1 79 ? -6.875 7.546 22.765 1.00 43.50 79 CYS A O 1
ATOM 636 N N . GLY A 1 80 ? -8.511 8.936 23.386 1.00 41.25 80 GLY A N 1
ATOM 637 C CA . GLY A 1 80 ? -7.690 9.911 24.076 1.00 41.25 80 GLY A CA 1
ATOM 638 C C . GLY A 1 80 ? -8.497 10.542 25.197 1.00 41.25 80 GLY A C 1
ATOM 639 O O . GLY A 1 80 ? -9.112 11.580 25.006 1.00 41.25 80 GLY A O 1
ATOM 640 N N . GLY A 1 81 ? -8.475 9.889 26.359 1.00 41.94 81 GLY A N 1
ATOM 641 C CA . GLY A 1 81 ? -8.673 10.542 27.652 1.00 41.94 81 GLY A CA 1
ATOM 642 C C . GLY A 1 81 ? -10.088 11.021 27.978 1.00 41.94 81 GLY A C 1
ATOM 643 O O . GLY A 1 81 ? -10.412 12.195 27.852 1.00 41.94 81 GLY A O 1
ATOM 644 N N . ARG A 1 82 ? -10.881 10.123 28.569 1.00 44.97 82 ARG A N 1
ATOM 645 C CA . ARG A 1 82 ? -11.810 10.454 29.668 1.00 44.97 82 ARG A CA 1
ATOM 646 C C . ARG A 1 82 ? -11.131 11.448 30.613 1.00 44.97 82 ARG A C 1
ATOM 648 O O . ARG A 1 82 ? -10.092 11.037 31.086 1.00 44.97 82 ARG A O 1
ATOM 655 N N . TRP A 1 83 ? -11.696 12.635 30.882 1.00 48.41 83 TRP A N 1
ATOM 656 C CA . TRP A 1 83 ? -11.789 13.327 32.194 1.00 48.41 83 TRP A CA 1
ATOM 657 C C . TRP A 1 83 ? -12.610 14.631 32.034 1.00 48.41 83 TRP A C 1
ATOM 659 O O . TRP A 1 83 ? -12.043 15.701 31.839 1.00 48.41 83 TRP A O 1
ATOM 669 N N . THR A 1 84 ? -13.938 14.562 32.151 1.00 53.72 84 THR A N 1
ATOM 670 C C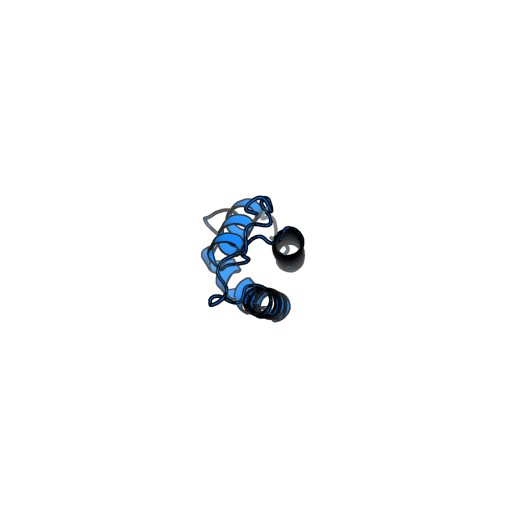A . THR A 1 84 ? -14.762 15.669 32.675 1.00 53.72 84 THR A CA 1
ATOM 671 C C . THR A 1 84 ? -15.899 15.073 33.501 1.00 53.72 84 THR A C 1
ATOM 673 O O . THR A 1 84 ? -16.600 14.168 33.045 1.00 53.72 84 THR A O 1
ATOM 676 N N . GLY A 1 85 ? -16.021 15.549 34.739 1.00 43.16 85 GLY A N 1
ATOM 677 C CA . GLY A 1 85 ? -16.954 15.088 35.763 1.00 43.16 85 GLY A CA 1
ATOM 678 C C . GLY A 1 85 ? -16.393 15.385 37.138 1.00 43.16 85 GLY A C 1
ATOM 679 O O . GLY A 1 85 ? -15.761 14.464 37.694 1.00 43.16 85 GLY A O 1
#

Radius of gyration: 16.36 Å; chains: 1; bounding box: 39×28×54 Å

Foldseek 3Di:
DPPPPPLVVLLVVLLVQLVVCVVVVHQRDLVSSLVSLCVRVNPVCSVVSSVVSCPDVSSVVSNVVSVVVPPVPDDPPPPDDDDDD

Organism: NCBI:txid1500254

pLDDT: mean 71.27, std 15.27, range [35.22, 86.06]

Sequence (85 aa):
MYQTIDIDAVTEKVADFLMQRQDLGLPVNEEALERILTDEVGADRVDELYDRIWARPVIQDTLEVAAMTFDLDKPVVRCGGRWTG